Protein AF-A0ABD0QTS7-F1 (afdb_monomer_lite)

Structure (mmCIF, N/CA/C/O backbone):
data_AF-A0ABD0QTS7-F1
#
_entry.id   AF-A0ABD0QTS7-F1
#
loop_
_atom_site.group_PDB
_atom_site.id
_atom_site.type_symbol
_atom_site.label_atom_id
_atom_site.label_alt_id
_atom_site.label_comp_id
_atom_site.label_asym_id
_atom_site.label_entity_id
_atom_site.label_seq_id
_atom_site.pdbx_PDB_ins_code
_atom_site.Cartn_x
_atom_site.Cartn_y
_atom_site.Cartn_z
_atom_site.occupancy
_atom_site.B_iso_or_equiv
_atom_site.auth_seq_id
_atom_site.auth_comp_id
_atom_site.auth_asym_id
_atom_site.auth_atom_id
_atom_site.pdbx_PDB_model_num
ATOM 1 N N . ALA A 1 1 ? -0.727 12.316 -3.183 1.00 69.81 1 ALA A N 1
ATOM 2 C CA . ALA A 1 1 ? -0.238 13.422 -2.331 1.00 69.81 1 ALA A CA 1
ATOM 3 C C . ALA A 1 1 ? -0.022 12.952 -0.890 1.00 69.81 1 ALA A C 1
ATOM 5 O O . ALA A 1 1 ? 1.124 12.713 -0.543 1.00 69.81 1 ALA A O 1
ATOM 6 N N . ALA A 1 2 ? -1.076 12.684 -0.106 1.00 87.69 2 ALA A N 1
ATOM 7 C CA . ALA A 1 2 ? -0.946 12.326 1.318 1.00 87.69 2 ALA A CA 1
ATOM 8 C C . ALA A 1 2 ? -0.045 11.104 1.611 1.00 87.69 2 ALA A C 1
ATOM 10 O O . ALA A 1 2 ? 0.791 11.160 2.504 1.00 87.69 2 ALA A O 1
ATOM 11 N N . LEU A 1 3 ? -0.143 10.014 0.833 1.00 89.75 3 LEU A N 1
ATOM 12 C CA . LEU A 1 3 ? 0.730 8.842 1.027 1.00 89.75 3 LEU A CA 1
ATOM 13 C C . LEU A 1 3 ? 2.219 9.173 0.848 1.00 89.75 3 LEU A C 1
ATOM 15 O O . LEU A 1 3 ? 3.045 8.725 1.639 1.00 89.75 3 LEU A O 1
ATOM 19 N N . LYS A 1 4 ? 2.553 9.966 -0.178 1.00 91.06 4 LYS A N 1
ATOM 20 C CA . LYS A 1 4 ? 3.927 10.402 -0.464 1.00 91.06 4 LYS A CA 1
ATOM 21 C C . LYS A 1 4 ? 4.476 11.258 0.678 1.00 91.06 4 LYS A C 1
ATOM 23 O O . LYS A 1 4 ? 5.589 11.011 1.125 1.00 91.06 4 LYS A O 1
ATOM 28 N N . GLU A 1 5 ? 3.683 12.199 1.180 1.00 92.75 5 GLU A N 1
ATOM 29 C CA . GLU A 1 5 ? 4.059 13.064 2.304 1.00 92.75 5 GLU A CA 1
ATOM 30 C C . GLU A 1 5 ? 4.293 12.260 3.593 1.00 92.75 5 GLU A C 1
ATOM 32 O O . GLU A 1 5 ? 5.336 12.382 4.233 1.00 92.75 5 GLU A O 1
ATOM 37 N N . ILE A 1 6 ? 3.373 11.357 3.941 1.00 91.69 6 ILE A N 1
ATOM 38 C CA . ILE A 1 6 ? 3.519 10.495 5.121 1.00 91.69 6 ILE A CA 1
ATOM 39 C C . ILE A 1 6 ? 4.745 9.578 4.984 1.00 91.69 6 ILE A C 1
ATOM 41 O O . ILE A 1 6 ? 5.479 9.367 5.951 1.00 91.69 6 ILE A O 1
ATOM 45 N N . TYR A 1 7 ? 4.996 9.051 3.782 1.00 93.00 7 TYR A N 1
ATOM 46 C CA . TYR A 1 7 ? 6.183 8.252 3.480 1.00 93.00 7 TYR A CA 1
ATOM 47 C C . TYR A 1 7 ? 7.485 9.049 3.644 1.00 93.00 7 TYR A C 1
ATOM 49 O O . TYR A 1 7 ? 8.444 8.526 4.224 1.00 93.00 7 TYR A O 1
ATOM 57 N N . GLN A 1 8 ? 7.521 10.296 3.163 1.00 93.75 8 GLN A N 1
ATOM 58 C CA . GLN A 1 8 ? 8.665 11.203 3.305 1.00 93.75 8 GLN A CA 1
ATOM 59 C C . GLN A 1 8 ? 8.952 11.507 4.778 1.00 93.75 8 GLN A C 1
ATOM 61 O O . GLN A 1 8 ? 10.099 11.417 5.205 1.00 93.75 8 GLN A O 1
ATOM 66 N N . ASN A 1 9 ? 7.904 11.738 5.569 1.00 94.25 9 ASN A N 1
ATOM 67 C CA . ASN A 1 9 ? 8.002 11.960 7.013 1.00 94.25 9 ASN A CA 1
ATOM 68 C C . ASN A 1 9 ? 8.161 10.666 7.832 1.00 94.25 9 ASN A C 1
ATOM 70 O O . ASN A 1 9 ? 8.219 10.721 9.059 1.00 94.25 9 ASN A O 1
ATOM 74 N N . ARG A 1 10 ? 8.204 9.490 7.178 1.00 92.06 10 ARG A N 1
ATOM 75 C CA . ARG A 1 10 ? 8.292 8.158 7.815 1.00 92.06 10 ARG A CA 1
ATOM 76 C C . ARG A 1 10 ? 7.234 7.934 8.908 1.00 92.06 10 ARG A C 1
ATOM 78 O O . ARG A 1 10 ? 7.434 7.161 9.843 1.00 92.06 10 ARG A O 1
ATOM 85 N N . ALA A 1 11 ? 6.074 8.568 8.781 1.00 92.81 11 ALA A N 1
ATOM 86 C CA . ALA A 1 11 ? 5.083 8.650 9.844 1.00 92.81 11 ALA A CA 1
ATOM 87 C C . ALA A 1 11 ? 4.021 7.540 9.733 1.00 92.81 11 ALA A C 1
ATOM 89 O O . ALA A 1 11 ? 2.845 7.796 9.489 1.00 92.81 11 ALA A O 1
ATOM 90 N N . GLY A 1 12 ? 4.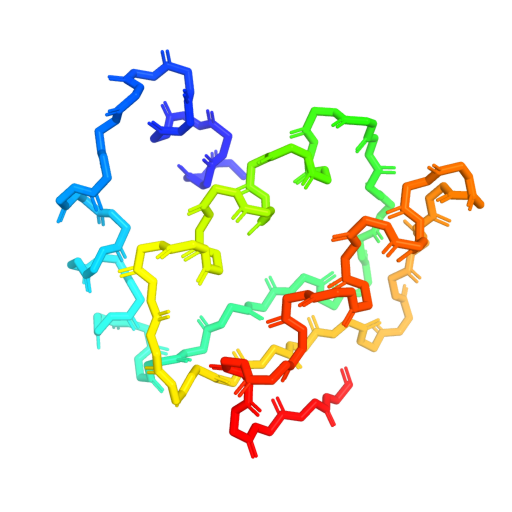417 6.278 9.942 1.00 89.50 12 GLY A N 1
ATOM 91 C CA . GLY A 1 12 ? 3.531 5.108 9.784 1.00 89.50 12 GLY A CA 1
ATOM 92 C C . GLY A 1 12 ? 2.224 5.181 10.590 1.00 89.50 12 GLY A C 1
ATOM 93 O O . GLY A 1 12 ? 1.166 4.784 10.112 1.00 89.50 12 GLY A O 1
ATOM 94 N N . HIS A 1 13 ? 2.247 5.797 11.774 1.00 90.50 13 HIS A N 1
ATOM 95 C CA . HIS A 1 13 ? 1.044 6.019 12.584 1.00 90.50 13 HIS A CA 1
ATOM 96 C C . HIS A 1 13 ? -0.004 6.920 11.894 1.00 90.50 13 HIS A C 1
ATOM 98 O O . HIS A 1 13 ? -1.197 6.815 12.189 1.00 90.50 13 HIS A O 1
ATOM 104 N N . GLN A 1 14 ? 0.412 7.798 10.972 1.00 93.44 14 GLN A N 1
ATOM 105 C CA . GLN A 1 14 ? -0.494 8.631 10.178 1.00 93.44 14 GLN A CA 1
ATOM 106 C C . GLN A 1 14 ? -1.162 7.836 9.052 1.00 93.44 14 GLN A C 1
ATOM 108 O O . GLN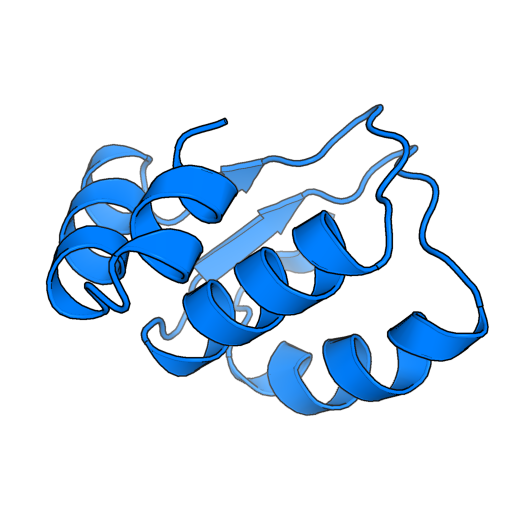 A 1 14 ? -2.306 8.140 8.725 1.00 93.44 14 GLN A O 1
ATOM 113 N N . ILE A 1 15 ? -0.515 6.787 8.519 1.00 93.62 15 ILE A N 1
ATOM 114 C CA . ILE A 1 15 ? -1.136 5.880 7.536 1.00 93.62 15 ILE A CA 1
ATOM 115 C C . ILE A 1 15 ? -2.394 5.259 8.128 1.00 93.62 15 ILE A C 1
ATOM 117 O O . ILE A 1 15 ? -3.459 5.343 7.527 1.00 93.62 15 ILE A O 1
ATOM 121 N N . VAL A 1 16 ? -2.288 4.691 9.332 1.00 90.75 16 VAL A N 1
ATOM 122 C CA . VAL A 1 16 ? -3.420 4.024 9.988 1.00 90.75 16 VAL A CA 1
ATOM 123 C C . VAL A 1 16 ? -4.593 4.990 10.164 1.00 90.75 16 VAL A C 1
ATOM 125 O O . VAL A 1 16 ? -5.737 4.624 9.909 1.00 90.75 16 VAL A O 1
ATOM 128 N N . LYS A 1 17 ? -4.319 6.239 10.565 1.00 92.62 17 LYS A N 1
ATOM 129 C CA . LYS A 1 17 ? -5.347 7.281 10.708 1.00 92.62 17 LYS A CA 1
ATOM 130 C C . LYS A 1 17 ? -5.982 7.644 9.361 1.00 92.62 17 LYS A C 1
ATOM 132 O O . LYS A 1 17 ? -7.205 7.656 9.270 1.00 92.62 17 LYS A O 1
ATOM 137 N N . LEU A 1 18 ? -5.164 7.884 8.334 1.00 92.75 18 LEU A N 1
ATOM 138 C CA . LEU A 1 18 ? -5.602 8.256 6.983 1.00 92.75 18 LEU A CA 1
ATOM 139 C C . LEU A 1 18 ? -6.464 7.169 6.328 1.00 92.75 18 LEU A C 1
ATOM 141 O O . LEU A 1 18 ? -7.489 7.449 5.708 1.00 92.75 18 LEU A O 1
ATOM 145 N N . VAL A 1 19 ? -6.039 5.915 6.448 1.00 92.75 19 VAL A N 1
ATOM 146 C CA . VAL A 1 19 ? -6.737 4.769 5.863 1.00 92.75 19 VAL A CA 1
ATOM 147 C C . VAL A 1 19 ? -8.072 4.558 6.576 1.00 92.75 19 VAL A C 1
ATOM 149 O O . VAL A 1 19 ? -9.102 4.447 5.912 1.00 92.75 19 VAL A O 1
ATOM 152 N N . LYS A 1 20 ? -8.095 4.617 7.915 1.00 92.06 20 LYS A N 1
ATOM 153 C CA . LYS A 1 20 ? -9.340 4.523 8.695 1.00 92.06 20 LYS A CA 1
ATOM 154 C C . LYS A 1 20 ? -10.325 5.643 8.366 1.00 92.06 20 LYS A C 1
ATOM 156 O O . LYS A 1 20 ? -11.510 5.366 8.206 1.00 92.06 20 LYS A O 1
ATOM 161 N N . SER A 1 21 ? -9.856 6.885 8.209 1.00 93.31 21 SER A N 1
ATOM 162 C CA . SER A 1 21 ? -10.722 8.006 7.809 1.00 93.31 21 SER A CA 1
ATOM 163 C C . SER A 1 21 ? -11.267 7.865 6.385 1.00 93.31 21 SER A C 1
ATOM 165 O O . SER A 1 21 ? -12.250 8.510 6.041 1.00 93.31 21 SER A O 1
ATOM 167 N N . SER A 1 22 ? -10.649 7.009 5.571 1.00 92.56 22 SER A N 1
ATOM 168 C CA . SER A 1 22 ? -11.030 6.738 4.183 1.00 92.56 22 SER A CA 1
ATOM 169 C C . SER A 1 22 ? -11.792 5.415 4.040 1.00 92.56 22 SER A C 1
ATOM 171 O O . SER A 1 22 ? -11.706 4.772 3.001 1.00 92.56 22 SER A O 1
ATOM 173 N N . ALA A 1 23 ? -12.496 4.959 5.085 1.00 94.12 23 ALA A N 1
ATOM 174 C CA . ALA A 1 23 ? -13.217 3.678 5.096 1.00 94.12 23 ALA A CA 1
ATOM 175 C C . ALA A 1 23 ? -12.332 2.471 4.714 1.00 94.12 23 ALA A C 1
ATOM 177 O O . ALA A 1 23 ? -12.759 1.547 4.020 1.00 94.12 23 ALA A O 1
ATOM 178 N N . ASN A 1 24 ? -11.076 2.498 5.164 1.00 94.62 24 ASN A N 1
ATOM 179 C CA . ASN A 1 24 ? -10.027 1.532 4.844 1.00 94.62 24 ASN A CA 1
ATOM 180 C C . ASN A 1 24 ? -9.667 1.433 3.353 1.00 94.62 24 ASN A C 1
ATOM 182 O O . ASN A 1 24 ? -9.055 0.448 2.948 1.00 94.62 24 ASN A O 1
ATOM 186 N N . LEU A 1 25 ? -10.014 2.433 2.538 1.00 95.38 25 LEU A N 1
ATOM 187 C CA . LEU A 1 25 ? -9.735 2.464 1.105 1.00 95.38 25 LEU A CA 1
ATOM 188 C C . LEU A 1 25 ? -8.484 3.288 0.783 1.00 95.38 25 LEU A C 1
ATOM 190 O O . LEU A 1 25 ? -8.403 4.480 1.076 1.00 95.38 25 LEU A O 1
ATOM 194 N N . ILE A 1 26 ? -7.547 2.662 0.077 1.00 95.38 26 ILE A N 1
ATOM 195 C CA . ILE A 1 26 ? -6.471 3.321 -0.656 1.00 95.38 26 ILE A CA 1
ATOM 196 C C . ILE A 1 26 ? -6.896 3.383 -2.125 1.00 95.38 26 ILE A C 1
ATOM 198 O O . ILE A 1 26 ? -6.878 2.377 -2.832 1.00 95.38 26 ILE A O 1
ATOM 202 N N . ASN A 1 27 ? -7.304 4.569 -2.582 1.00 95.19 27 ASN A N 1
ATOM 203 C CA . ASN A 1 27 ? -7.747 4.777 -3.957 1.00 95.19 27 ASN A CA 1
ATOM 204 C C . ASN A 1 27 ? -6.652 5.429 -4.810 1.00 95.19 27 ASN A C 1
ATOM 206 O O . ASN A 1 27 ? -6.299 6.591 -4.600 1.00 95.19 27 ASN A O 1
ATOM 210 N N . LEU A 1 28 ? -6.143 4.678 -5.781 1.00 95.25 28 LEU A N 1
ATOM 211 C CA . LEU A 1 28 ? -5.137 5.093 -6.755 1.00 95.25 28 LEU A CA 1
ATOM 212 C C . LEU A 1 28 ? -5.639 4.937 -8.199 1.00 95.25 28 LEU A C 1
ATOM 214 O O . LEU A 1 28 ? -4.839 5.029 -9.126 1.00 95.25 28 LEU A O 1
ATOM 218 N N . CYS A 1 29 ? -6.946 4.740 -8.388 1.00 95.31 29 CYS A N 1
ATOM 219 C CA . CYS A 1 29 ? -7.593 4.605 -9.690 1.00 95.31 29 CYS A CA 1
ATOM 220 C C . CYS A 1 29 ? -7.203 5.741 -10.650 1.00 95.31 29 CYS A C 1
ATOM 222 O O . CYS A 1 29 ? -7.115 6.903 -10.237 1.00 95.31 29 CYS A O 1
ATOM 224 N N . MET A 1 30 ? -6.983 5.402 -11.925 1.00 95.06 30 MET A N 1
ATOM 225 C CA . MET A 1 30 ? -6.605 6.339 -12.997 1.00 95.06 30 MET A CA 1
ATOM 226 C C . MET A 1 30 ? -5.309 7.130 -12.714 1.00 95.06 30 MET A C 1
ATOM 228 O O . MET A 1 30 ? -5.161 8.271 -13.159 1.00 95.06 30 MET A O 1
ATOM 232 N N . ARG A 1 31 ? -4.374 6.578 -11.930 1.00 93.88 31 ARG A N 1
ATOM 233 C CA . ARG A 1 31 ? -3.077 7.214 -11.639 1.00 93.88 31 ARG A CA 1
ATOM 234 C C . ARG A 1 31 ? -1.944 6.513 -12.365 1.00 93.88 31 ARG A C 1
ATOM 236 O O . ARG A 1 31 ? -1.854 5.293 -12.335 1.00 93.88 31 ARG A O 1
ATOM 243 N N . GLU A 1 32 ? -1.028 7.297 -12.910 1.00 95.25 32 GLU A N 1
ATOM 244 C CA . GLU A 1 32 ? 0.305 6.824 -13.269 1.00 95.25 32 GLU A CA 1
ATOM 245 C C . GLU A 1 32 ? 1.214 6.945 -12.045 1.00 95.25 32 GLU A C 1
ATOM 247 O O . GLU A 1 32 ? 1.363 8.030 -11.480 1.00 95.25 32 GLU A O 1
ATOM 252 N N . LEU A 1 33 ? 1.736 5.812 -11.577 1.00 94.38 33 LEU A N 1
ATOM 253 C CA . LEU A 1 33 ? 2.587 5.740 -10.399 1.00 94.38 33 LEU A CA 1
ATOM 254 C C . LEU A 1 33 ? 4.050 5.824 -10.821 1.00 94.38 33 LEU A C 1
ATOM 256 O O . LEU A 1 33 ? 4.513 5.062 -11.666 1.00 94.38 33 LEU A O 1
ATOM 260 N N . ASP A 1 34 ? 4.810 6.682 -10.149 1.00 94.12 34 ASP A N 1
ATOM 261 C CA . ASP A 1 34 ? 6.268 6.625 -10.201 1.00 94.12 34 ASP A CA 1
ATOM 262 C C . ASP A 1 34 ? 6.828 5.656 -9.130 1.00 94.12 34 ASP A C 1
ATOM 264 O O . ASP A 1 34 ? 6.107 5.103 -8.289 1.00 94.12 34 ASP A O 1
ATOM 268 N N . SER A 1 35 ? 8.148 5.439 -9.122 1.00 92.94 35 SER A N 1
ATOM 269 C CA . SER A 1 35 ? 8.794 4.596 -8.096 1.00 92.94 35 SER A CA 1
ATOM 270 C C . SER A 1 35 ? 8.567 5.127 -6.668 1.00 92.94 35 SER A C 1
ATOM 272 O O . SER A 1 35 ? 8.500 4.352 -5.712 1.00 92.94 35 SER A O 1
ATOM 274 N N . THR A 1 36 ? 8.406 6.441 -6.487 1.00 93.44 36 THR A N 1
ATOM 275 C CA . THR A 1 36 ? 8.128 7.044 -5.174 1.00 93.44 36 THR A CA 1
ATOM 276 C C . THR A 1 36 ? 6.691 6.772 -4.727 1.00 93.44 36 THR A C 1
ATOM 278 O O . THR A 1 36 ? 6.485 6.452 -3.556 1.00 93.44 36 THR A O 1
ATOM 281 N N . ASP A 1 37 ? 5.708 6.823 -5.629 1.00 94.56 37 ASP A N 1
ATOM 282 C CA . ASP A 1 37 ? 4.330 6.395 -5.363 1.00 94.56 37 ASP A CA 1
ATOM 283 C C . ASP A 1 37 ? 4.294 4.928 -4.945 1.00 94.56 37 ASP A C 1
ATOM 285 O O . ASP A 1 37 ? 3.666 4.587 -3.945 1.00 94.56 37 ASP A O 1
ATOM 289 N N . CYS A 1 38 ? 5.035 4.067 -5.645 1.00 95.12 38 CYS A N 1
ATOM 290 C CA . CYS A 1 38 ? 5.113 2.645 -5.319 1.00 95.12 38 CYS A CA 1
ATOM 291 C C . CYS A 1 38 ? 5.754 2.403 -3.944 1.00 95.12 38 CYS A C 1
ATOM 293 O O . CYS A 1 38 ? 5.288 1.566 -3.171 1.00 95.12 38 CYS A O 1
ATOM 295 N N . LYS A 1 39 ? 6.801 3.154 -3.581 1.00 95.06 39 LYS A N 1
ATOM 296 C CA . LYS A 1 39 ? 7.394 3.109 -2.229 1.00 95.06 39 LYS A CA 1
ATOM 297 C C . LYS A 1 39 ? 6.409 3.573 -1.159 1.00 95.06 39 LYS A C 1
ATOM 299 O O . LYS A 1 39 ? 6.303 2.928 -0.118 1.00 95.06 39 LYS A O 1
ATOM 304 N N . ALA A 1 40 ? 5.676 4.651 -1.422 1.00 95.69 40 ALA A N 1
ATOM 305 C CA . ALA A 1 40 ? 4.670 5.172 -0.507 1.00 95.69 40 ALA A CA 1
ATOM 306 C C . ALA A 1 40 ? 3.492 4.200 -0.330 1.00 95.69 40 ALA A C 1
ATOM 308 O O . ALA A 1 40 ? 3.042 3.987 0.793 1.00 95.69 40 ALA A O 1
ATOM 309 N N . LEU A 1 41 ? 3.043 3.552 -1.407 1.00 95.81 41 LEU A N 1
ATOM 310 C CA . LEU A 1 41 ? 2.024 2.505 -1.360 1.00 95.81 41 LEU A CA 1
ATOM 311 C C . LEU A 1 41 ? 2.500 1.308 -0.533 1.00 95.81 41 LEU A C 1
ATOM 313 O O . LEU A 1 41 ? 1.791 0.871 0.367 1.00 95.81 41 LEU A O 1
ATOM 317 N N . ARG A 1 42 ? 3.716 0.806 -0.774 1.00 95.44 42 ARG A N 1
ATOM 318 C CA . ARG A 1 42 ? 4.285 -0.305 0.011 1.00 95.44 42 ARG A CA 1
ATOM 319 C C . ARG A 1 42 ? 4.399 0.040 1.489 1.00 95.44 42 ARG A C 1
ATOM 321 O O . ARG A 1 42 ? 4.055 -0.774 2.339 1.00 95.44 42 ARG A O 1
ATOM 328 N N . PHE A 1 43 ? 4.836 1.259 1.792 1.00 95.25 43 PHE A N 1
ATOM 329 C CA . PHE A 1 43 ? 4.856 1.771 3.155 1.00 95.25 43 PHE A CA 1
ATOM 330 C C . PHE A 1 43 ? 3.447 1.783 3.761 1.00 95.25 43 PHE A C 1
ATOM 332 O O . PHE A 1 43 ? 3.254 1.299 4.871 1.00 95.25 43 PHE A O 1
ATOM 339 N N . ALA A 1 44 ? 2.442 2.249 3.019 1.00 95.19 44 ALA A N 1
ATOM 340 C CA . ALA A 1 44 ? 1.061 2.264 3.483 1.00 95.19 44 ALA A CA 1
ATOM 341 C C . ALA A 1 44 ? 0.510 0.856 3.763 1.00 95.19 44 ALA A C 1
ATOM 343 O O . ALA A 1 44 ? -0.078 0.622 4.818 1.00 95.19 44 ALA A O 1
ATOM 344 N N . LEU A 1 45 ? 0.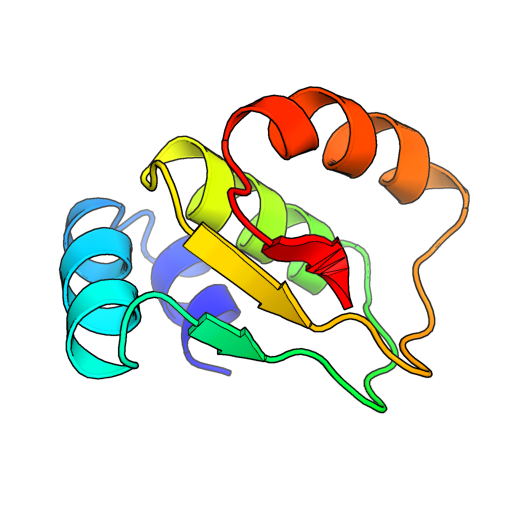749 -0.088 2.848 1.00 94.94 45 LEU A N 1
ATOM 345 C CA . LEU A 1 45 ? 0.363 -1.491 3.002 1.00 94.94 45 LEU A CA 1
ATOM 346 C C . LEU A 1 45 ? 1.099 -2.159 4.168 1.00 94.94 45 LEU A C 1
ATOM 348 O O . LEU A 1 45 ? 0.518 -2.988 4.849 1.00 94.94 45 LEU A O 1
ATOM 352 N N . HIS A 1 46 ? 2.350 -1.785 4.445 1.00 94.50 46 HIS A N 1
ATOM 353 C CA . HIS A 1 46 ? 3.101 -2.327 5.578 1.00 94.50 46 HIS A CA 1
ATOM 354 C C . HIS A 1 46 ? 2.473 -1.966 6.935 1.00 94.50 46 HIS A C 1
ATOM 356 O O . HIS A 1 46 ? 2.436 -2.801 7.835 1.00 94.50 46 HIS A O 1
ATOM 362 N N . TYR A 1 47 ? 1.958 -0.739 7.072 1.00 93.25 47 TYR A N 1
ATOM 363 C CA . TYR A 1 47 ? 1.329 -0.250 8.308 1.00 93.25 47 TYR A CA 1
ATOM 364 C C . TYR A 1 47 ? -0.179 -0.485 8.382 1.00 93.25 47 TYR A C 1
ATOM 366 O O . TYR A 1 47 ? -0.797 -0.114 9.379 1.00 93.25 47 TYR A O 1
ATOM 374 N N . SER A 1 48 ? -0.776 -1.082 7.355 1.00 90.44 48 SER A N 1
ATOM 375 C CA . SER A 1 48 ? -2.210 -1.348 7.316 1.00 90.44 48 SER A CA 1
ATOM 376 C C . SER A 1 48 ? -2.483 -2.843 7.194 1.00 90.44 48 SER A C 1
ATOM 378 O O . SER A 1 48 ? -1.625 -3.618 6.773 1.00 90.44 48 SER A O 1
ATOM 380 N N . ASP A 1 49 ? -3.688 -3.244 7.577 1.00 90.88 49 ASP A N 1
ATOM 381 C CA . ASP A 1 49 ? -4.174 -4.606 7.404 1.00 90.88 49 ASP A CA 1
ATOM 382 C C . ASP A 1 49 ? -5.661 -4.576 7.044 1.00 90.88 49 ASP A C 1
ATOM 384 O O . ASP A 1 49 ? -6.379 -3.648 7.433 1.00 90.88 49 ASP A O 1
ATOM 388 N N . 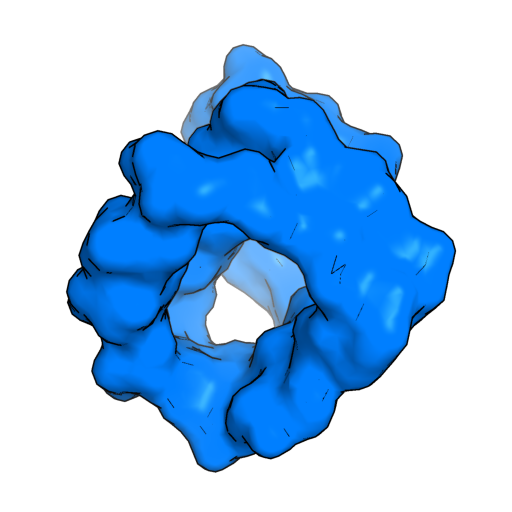GLY A 1 50 ? -6.103 -5.551 6.253 1.00 93.06 50 GLY A N 1
ATOM 389 C CA . GLY A 1 50 ? -7.472 -5.639 5.752 1.00 93.06 50 GLY A CA 1
ATOM 390 C C . GLY A 1 50 ? -7.927 -4.437 4.912 1.00 93.06 50 GLY A C 1
ATOM 391 O O . GLY A 1 50 ? -9.118 -4.117 4.903 1.00 93.06 50 GLY A O 1
ATOM 392 N N . VAL A 1 51 ? -7.016 -3.755 4.213 1.00 95.12 51 VAL A N 1
ATOM 393 C CA . VAL A 1 51 ? -7.350 -2.545 3.439 1.00 95.12 51 VAL A CA 1
ATOM 394 C C . VAL A 1 51 ? -7.932 -2.860 2.074 1.00 95.12 51 VAL A C 1
ATOM 396 O O . VAL A 1 51 ? -7.584 -3.856 1.451 1.00 95.12 51 VAL A O 1
ATOM 399 N N . LYS A 1 52 ? -8.774 -1.967 1.570 1.00 96.75 52 LYS A N 1
ATOM 400 C CA . LYS A 1 52 ? -9.239 -1.992 0.187 1.00 96.75 52 LYS A CA 1
ATOM 401 C C . LYS A 1 52 ? -8.259 -1.207 -0.669 1.00 96.75 52 LYS A C 1
ATOM 403 O O . LYS A 1 52 ? -7.921 -0.075 -0.328 1.00 96.75 52 LYS A O 1
ATOM 408 N N . LEU A 1 53 ? -7.811 -1.781 -1.772 1.00 96.75 53 LEU A N 1
ATOM 409 C CA . LEU A 1 53 ? -6.889 -1.151 -2.705 1.00 96.75 53 LEU A CA 1
ATOM 410 C C . LEU A 1 53 ? -7.568 -1.046 -4.069 1.00 96.75 53 LEU A C 1
ATOM 412 O O . LEU A 1 53 ? -7.963 -2.054 -4.642 1.00 96.75 53 LEU A O 1
ATOM 416 N N . ASN A 1 54 ? -7.709 0.176 -4.578 1.00 96.25 54 ASN A N 1
ATOM 417 C CA . ASN A 1 54 ? -8.244 0.427 -5.912 1.00 96.25 54 ASN A CA 1
ATOM 418 C C . ASN A 1 54 ? -7.121 0.932 -6.825 1.00 96.25 54 ASN A C 1
ATOM 420 O O . ASN A 1 54 ? -6.640 2.054 -6.649 1.00 96.25 54 ASN A O 1
ATOM 424 N N . LEU A 1 55 ? -6.716 0.087 -7.766 1.00 94.94 55 LEU A N 1
ATOM 425 C CA . LEU A 1 55 ? -5.715 0.293 -8.809 1.00 94.94 55 LEU A CA 1
ATOM 426 C C . LEU A 1 55 ? -6.339 0.241 -10.217 1.00 94.94 55 LEU A C 1
ATOM 428 O O . LEU A 1 55 ? -5.620 0.105 -11.209 1.00 94.94 55 LEU A O 1
ATOM 432 N N . LEU A 1 56 ? -7.668 0.344 -10.326 1.00 96.12 56 LEU A N 1
ATOM 433 C CA . LEU A 1 56 ? -8.361 0.335 -11.610 1.00 96.12 56 LEU A CA 1
ATOM 434 C C . LEU A 1 56 ? -7.789 1.413 -12.544 1.00 96.12 56 LEU A C 1
ATOM 436 O O . LEU A 1 56 ? -7.729 2.594 -12.192 1.00 96.12 56 LEU A O 1
ATOM 440 N N . ASN A 1 57 ? -7.385 1.011 -13.750 1.00 94.62 57 ASN A N 1
ATOM 441 C CA . ASN A 1 57 ? -6.757 1.884 -14.750 1.00 94.62 57 ASN A CA 1
ATOM 442 C C . ASN A 1 57 ? -5.527 2.659 -14.233 1.00 94.62 57 ASN A C 1
ATOM 444 O O . ASN A 1 57 ? -5.188 3.718 -14.763 1.00 94.62 57 ASN A O 1
ATOM 448 N N . SER A 1 58 ? -4.866 2.166 -13.187 1.00 94.56 58 SER A N 1
ATOM 449 C CA . SER A 1 58 ? -3.592 2.711 -12.737 1.00 94.56 58 SER A CA 1
ATOM 450 C C . SER A 1 58 ? -2.451 2.129 -13.566 1.00 94.56 58 SER A C 1
ATOM 452 O O . SER A 1 58 ? -2.448 0.947 -13.904 1.00 94.56 58 SER A O 1
ATOM 454 N N . VAL A 1 59 ? -1.447 2.948 -13.856 1.00 94.56 59 VAL A N 1
ATOM 455 C CA . VAL A 1 59 ? -0.212 2.511 -14.510 1.00 94.56 59 VA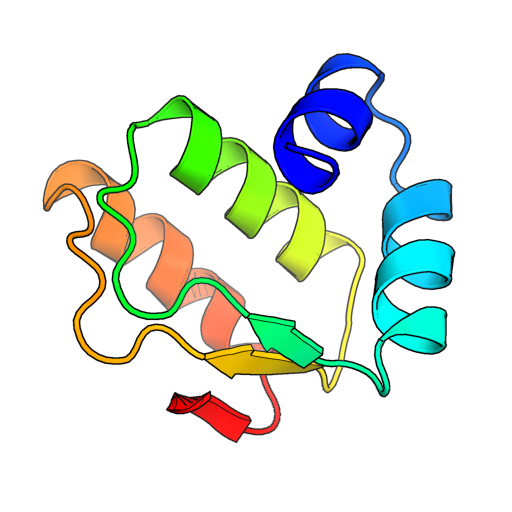L A CA 1
ATOM 456 C C . VAL A 1 59 ? 0.841 2.315 -13.430 1.00 94.56 59 VAL A C 1
ATOM 458 O O . VAL A 1 59 ? 1.195 3.261 -12.729 1.00 94.56 59 VAL A O 1
ATOM 461 N N . ILE A 1 60 ? 1.320 1.082 -13.275 1.00 93.25 60 ILE A N 1
ATOM 462 C CA . ILE A 1 60 ? 2.351 0.715 -12.300 1.00 93.25 60 ILE A CA 1
ATOM 463 C C . ILE A 1 60 ? 3.631 0.355 -13.061 1.00 93.25 60 ILE A C 1
ATOM 465 O O . ILE A 1 60 ? 3.566 -0.430 -14.007 1.00 93.25 60 ILE A O 1
ATOM 469 N N . PRO A 1 61 ? 4.804 0.867 -12.654 1.00 93.69 61 PRO A N 1
ATOM 470 C CA . PRO A 1 61 ? 6.074 0.469 -13.243 1.00 93.69 61 PRO A CA 1
ATOM 471 C C . PRO A 1 61 ? 6.316 -1.040 -13.096 1.00 93.69 61 PRO A C 1
ATOM 473 O O . PRO A 1 61 ? 6.198 -1.600 -12.002 1.00 93.69 61 PRO A O 1
ATOM 476 N N . ASN A 1 62 ? 6.716 -1.706 -14.184 1.00 90.06 62 ASN A N 1
ATOM 477 C CA . ASN A 1 62 ? 6.939 -3.161 -14.198 1.00 90.06 62 ASN A CA 1
ATOM 478 C C . ASN A 1 62 ? 7.911 -3.621 -13.097 1.00 90.06 62 ASN A C 1
ATOM 480 O O . ASN A 1 62 ? 7.683 -4.637 -12.449 1.00 90.06 62 ASN A O 1
ATOM 484 N N . ASN A 1 63 ? 8.958 -2.838 -12.827 1.00 91.19 63 ASN A N 1
ATOM 485 C CA . ASN A 1 63 ? 9.960 -3.124 -11.796 1.00 91.19 63 ASN A CA 1
ATOM 486 C C . ASN A 1 63 ? 9.443 -2.998 -10.347 1.00 91.19 63 ASN A C 1
ATOM 488 O O . ASN A 1 63 ? 10.104 -3.463 -9.421 1.00 91.19 63 ASN A O 1
ATOM 492 N N . GLU A 1 64 ? 8.289 -2.369 -10.128 1.00 92.69 64 GLU A N 1
ATOM 493 C CA . GLU A 1 64 ? 7.689 -2.185 -8.801 1.00 92.69 64 GLU A CA 1
ATOM 494 C C . GLU A 1 64 ? 6.582 -3.214 -8.510 1.00 92.69 64 GLU A C 1
ATOM 496 O O . GLU A 1 64 ? 6.247 -3.445 -7.343 1.00 92.69 64 GLU A O 1
ATOM 501 N N . THR A 1 65 ? 6.061 -3.882 -9.546 1.00 89.94 65 THR A N 1
ATOM 502 C CA . THR A 1 65 ? 4.910 -4.799 -9.459 1.00 89.94 65 THR A CA 1
ATOM 503 C C . THR A 1 65 ? 5.157 -5.936 -8.467 1.00 89.94 65 THR A C 1
ATOM 505 O O . THR A 1 65 ? 4.378 -6.103 -7.528 1.00 89.94 65 THR A O 1
ATOM 508 N N . ASP A 1 66 ? 6.286 -6.643 -8.573 1.00 91.44 66 ASP A N 1
ATOM 509 C CA . ASP A 1 66 ? 6.639 -7.744 -7.660 1.00 91.44 66 ASP A CA 1
ATOM 510 C C . ASP A 1 66 ? 6.673 -7.311 -6.191 1.00 91.44 66 ASP A C 1
ATOM 512 O O . ASP A 1 66 ? 6.317 -8.065 -5.281 1.00 91.44 66 ASP A O 1
ATOM 516 N N . SER A 1 67 ? 7.112 -6.077 -5.940 1.00 90.56 67 SER A N 1
ATOM 517 C CA . SER A 1 67 ? 7.203 -5.544 -4.584 1.00 90.56 67 SER A CA 1
ATOM 518 C C . SER A 1 67 ? 5.828 -5.211 -4.003 1.00 90.56 67 SER A C 1
ATOM 520 O O . SER A 1 67 ? 5.645 -5.326 -2.792 1.00 90.56 67 SER A O 1
ATOM 522 N N . ILE A 1 68 ? 4.870 -4.808 -4.842 1.00 91.88 68 ILE A N 1
ATOM 523 C CA . ILE A 1 68 ? 3.480 -4.5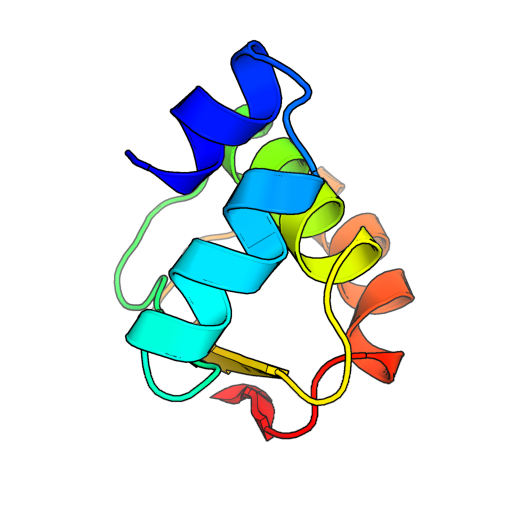60 -4.439 1.00 91.88 68 ILE A CA 1
ATOM 524 C C . ILE A 1 68 ? 2.750 -5.889 -4.220 1.00 91.88 68 ILE A C 1
ATOM 526 O O . ILE A 1 68 ? 2.095 -6.052 -3.191 1.00 91.88 68 ILE A O 1
ATOM 530 N N . VAL A 1 69 ? 2.929 -6.864 -5.121 1.00 92.31 69 VAL A N 1
ATOM 531 C CA . VAL A 1 69 ? 2.300 -8.195 -5.039 1.00 92.31 69 VAL A CA 1
ATOM 532 C C . VAL A 1 69 ? 2.605 -8.884 -3.707 1.00 92.31 69 VAL A C 1
ATOM 534 O O . VAL A 1 69 ? 1.702 -9.423 -3.068 1.00 92.31 69 VAL A O 1
ATOM 537 N N . LYS A 1 70 ? 3.845 -8.782 -3.212 1.00 93.69 70 LYS A N 1
ATOM 538 C CA . LYS A 1 70 ? 4.252 -9.340 -1.906 1.00 93.69 70 LYS A CA 1
ATOM 539 C C . LYS A 1 70 ? 3.448 -8.802 -0.717 1.00 93.69 70 LYS A C 1
ATOM 541 O O . LYS A 1 70 ? 3.388 -9.458 0.321 1.00 93.69 70 LYS A O 1
ATOM 546 N N . LEU A 1 71 ? 2.829 -7.630 -0.844 1.00 94.94 71 LEU A N 1
ATOM 547 C CA . LEU A 1 71 ? 2.042 -6.990 0.211 1.00 94.94 71 LEU A CA 1
ATOM 548 C C . LEU A 1 71 ? 0.528 -7.136 0.016 1.00 94.94 71 LEU A C 1
ATOM 550 O O . LEU A 1 71 ? -0.226 -6.725 0.896 1.00 94.94 71 LEU A O 1
ATOM 554 N N . LEU A 1 72 ? 0.068 -7.763 -1.074 1.00 93.75 72 LEU A N 1
ATOM 555 C CA . LEU A 1 72 ? -1.364 -7.958 -1.329 1.00 93.75 72 LEU A CA 1
ATOM 556 C C . LEU A 1 72 ? -2.043 -8.884 -0.313 1.00 93.75 72 LEU A C 1
ATOM 558 O O . LEU A 1 72 ? -3.250 -8.796 -0.146 1.00 93.75 72 LEU A O 1
ATOM 562 N N . HIS A 1 73 ? -1.293 -9.692 0.445 1.00 94.12 73 HIS A N 1
ATOM 563 C CA . HIS A 1 73 ? -1.846 -10.473 1.562 1.00 94.12 73 HIS A CA 1
ATOM 564 C C . HIS A 1 73 ? -2.489 -9.609 2.666 1.00 94.12 73 HIS A C 1
ATOM 566 O O . HIS A 1 73 ? -3.224 -10.133 3.493 1.00 94.12 73 HIS A O 1
ATOM 572 N N . ARG A 1 74 ? -2.209 -8.297 2.688 1.00 93.88 74 ARG A N 1
ATOM 573 C CA . ARG A 1 74 ? -2.779 -7.307 3.626 1.00 93.88 74 ARG A CA 1
ATOM 574 C C . ARG A 1 74 ? -3.984 -6.563 3.052 1.00 93.88 74 ARG A C 1
ATOM 576 O O . ARG A 1 74 ? -4.564 -5.703 3.715 1.00 93.88 74 ARG A O 1
ATOM 583 N N . VAL A 1 75 ? -4.318 -6.836 1.793 1.00 96.25 75 VAL A N 1
ATOM 584 C CA . VAL A 1 75 ? -5.418 -6.212 1.064 1.00 96.25 75 VAL A CA 1
ATOM 585 C C . VAL A 1 75 ? -6.627 -7.140 1.156 1.00 96.25 75 VAL A C 1
ATOM 587 O O . VAL A 1 75 ? -6.555 -8.298 0.759 1.00 96.25 75 VAL A O 1
ATOM 590 N N . SER A 1 76 ? -7.738 -6.639 1.692 1.00 96.25 76 SER A N 1
ATOM 591 C CA . SER A 1 76 ? -8.998 -7.386 1.798 1.00 96.25 76 SER A CA 1
ATOM 592 C C . SER A 1 76 ? -9.814 -7.355 0.506 1.00 96.25 76 SER A C 1
ATOM 594 O O . SER A 1 76 ? -10.558 -8.289 0.222 1.00 96.25 76 SER A O 1
ATOM 596 N N . GLU A 1 77 ? -9.677 -6.289 -0.283 1.00 95.94 77 GLU A N 1
ATOM 597 C CA . GLU A 1 77 ? -10.377 -6.097 -1.552 1.00 95.94 77 GLU A CA 1
ATOM 598 C C . GLU A 1 77 ? -9.441 -5.397 -2.539 1.00 95.94 77 GLU A C 1
ATOM 600 O O . GLU A 1 77 ? -8.917 -4.326 -2.230 1.00 95.94 77 GLU A O 1
ATOM 605 N N . LEU A 1 78 ? -9.241 -5.987 -3.718 1.00 95.56 78 LEU A N 1
ATOM 606 C CA . LEU A 1 78 ? -8.462 -5.402 -4.809 1.00 95.56 78 LEU A CA 1
ATOM 607 C C . LEU A 1 78 ? -9.394 -5.101 -5.987 1.00 95.56 78 LEU A C 1
ATOM 609 O O . LEU A 1 78 ? -10.133 -5.984 -6.425 1.00 95.56 78 LEU A O 1
ATOM 613 N N . ARG A 1 79 ? -9.363 -3.860 -6.473 1.00 92.44 79 ARG A N 1
ATOM 614 C CA . ARG A 1 79 ? -10.142 -3.367 -7.616 1.00 92.44 79 ARG A CA 1
ATOM 615 C C . ARG A 1 79 ? -9.254 -2.699 -8.647 1.00 92.44 79 ARG A C 1
ATOM 617 O O . ARG A 1 79 ? -8.265 -2.071 -8.218 1.00 92.44 79 ARG A O 1
#

Radius of gyration: 11.29 Å; chains: 1; bounding box: 23×24×27 Å

Secondary structure (DSSP, 8-state):
-HHHHHHHTT-HHHHHHHHHHTTTEEE-TT-B--HHHHHHHHHHHHH-SSEEEE-TT-B--HHHHHHHHTTGGGEEEE-

Organism: Cirrhinus mrigala (NCBI:txid683832)

Sequence (79 aa):
AALKEIYQNRAGHQIVKLVKSSANLINLCMRELDSTDCKALRFALHYSDGVKLNLLNSVIPNNETDSIVKLLHRVSELR

pLDDT: mean 93.28, std 3.27, range [69.81, 96.75]

Foldseek 3Di:
DVLLVCVVVVPLVVLVVVCVVVVLEDAQALEEDDPSNLSSLLSSLVSAAQGAYECHNYHDPPVSVVVVVVSCNRHNHYD

InterPro domains:
  IPR015425 Formin, FH2 domain [PS51444] (1-79)